Protein AF-A0A9D5ZR23-F1 (afdb_monomer_lite)

Secondary structure (DSSP, 8-state):
-HHHHHHTT-STTTTTS-----S-----SSHHHHHHHHHHHHSHHHHHHHHHHH-TT--

pLDDT: mean 89.97, std 7.91, range [58.75, 97.38]

Sequence (59 aa):
KRLHQHNHGKSTYTKGRGPFEIIYYEACLSEDKARSRELFLKSGMGKRYLKNRLGASYL

Radius of gyration: 13.22 Å; chains: 1; bounding box: 24×26×30 Å

Structure (mmCIF, N/CA/C/O backbone):
data_AF-A0A9D5ZR23-F1
#
_entry.id   AF-A0A9D5ZR23-F1
#
loop_
_atom_site.group_PDB
_atom_site.id
_atom_site.type_symbol
_atom_site.label_atom_id
_atom_site.label_alt_id
_atom_site.label_comp_id
_atom_site.label_asym_id
_atom_site.label_entity_id
_atom_site.label_seq_id
_atom_site.pdbx_PDB_ins_code
_atom_site.Cartn_x
_atom_site.Cartn_y
_atom_site.Cartn_z
_atom_site.occupancy
_atom_site.B_iso_or_equiv
_atom_site.auth_seq_id
_atom_site.auth_comp_id
_atom_site.auth_asym_id
_atom_site.auth_atom_id
_atom_site.pdbx_PDB_model_num
ATOM 1 N N . LYS A 1 1 ? -8.143 -10.169 7.191 1.00 79.88 1 LYS A N 1
ATOM 2 C CA . LYS A 1 1 ? -7.651 -9.982 8.589 1.00 79.88 1 LYS A CA 1
ATOM 3 C C . LYS A 1 1 ? -7.174 -8.549 8.882 1.00 79.88 1 LYS A C 1
ATOM 5 O O . LYS A 1 1 ? -7.712 -7.943 9.797 1.00 79.88 1 LYS A O 1
ATOM 10 N N . ARG A 1 2 ? -6.220 -7.980 8.122 1.00 87.81 2 ARG A N 1
ATOM 11 C CA . ARG A 1 2 ? -5.600 -6.669 8.425 1.00 87.81 2 ARG A CA 1
ATOM 12 C C . ARG A 1 2 ? -6.541 -5.460 8.303 1.00 87.81 2 ARG A C 1
ATOM 14 O O . ARG A 1 2 ? -6.662 -4.717 9.266 1.00 87.81 2 ARG A O 1
ATOM 21 N N . LEU A 1 3 ? -7.268 -5.305 7.191 1.00 89.88 3 LEU A N 1
ATOM 22 C CA . LEU A 1 3 ? -8.246 -4.212 7.022 1.00 89.88 3 LEU A CA 1
ATOM 23 C C . LEU A 1 3 ? -9.268 -4.171 8.168 1.00 89.88 3 LEU A C 1
ATOM 25 O O . LEU A 1 3 ? -9.467 -3.141 8.797 1.00 89.88 3 LEU A O 1
ATOM 29 N N . HIS A 1 4 ? -9.838 -5.329 8.504 1.00 89.94 4 HIS A N 1
ATOM 30 C CA . HIS A 1 4 ? -10.762 -5.464 9.626 1.00 89.94 4 HIS A CA 1
ATOM 31 C C . HIS A 1 4 ? -10.137 -5.006 10.954 1.00 89.94 4 HIS A C 1
ATOM 33 O O . HIS A 1 4 ? -10.792 -4.323 11.733 1.00 89.94 4 HIS A O 1
ATOM 39 N N . GLN A 1 5 ? -8.875 -5.354 11.234 1.00 90.50 5 GLN A N 1
ATOM 40 C CA . GLN A 1 5 ? -8.175 -4.888 12.439 1.00 90.50 5 GLN A CA 1
ATOM 41 C C . GLN A 1 5 ? -8.003 -3.361 12.457 1.00 90.50 5 GLN A C 1
ATOM 43 O O . GLN A 1 5 ? -8.213 -2.755 13.506 1.00 90.50 5 GLN A O 1
ATOM 48 N N . HIS A 1 6 ? -7.663 -2.747 11.320 1.00 90.31 6 HIS A N 1
ATOM 49 C CA . HIS A 1 6 ? -7.560 -1.291 11.191 1.00 90.31 6 HIS A CA 1
ATOM 50 C C . HIS A 1 6 ? -8.919 -0.606 11.403 1.00 90.31 6 HIS A C 1
ATOM 52 O O . HIS A 1 6 ? -9.014 0.305 12.223 1.00 90.31 6 HIS A O 1
ATOM 58 N N . ASN A 1 7 ? -9.980 -1.109 10.764 1.00 90.44 7 ASN A N 1
ATOM 59 C CA . ASN A 1 7 ? -11.336 -0.554 10.880 1.00 90.44 7 ASN A CA 1
ATOM 60 C C . ASN A 1 7 ? -11.932 -0.707 12.287 1.00 90.44 7 ASN A C 1
ATOM 62 O O . ASN A 1 7 ? -12.724 0.125 12.703 1.00 90.44 7 ASN A O 1
ATOM 66 N N . HIS A 1 8 ? -11.501 -1.713 13.053 1.00 89.94 8 HIS A N 1
ATOM 67 C CA . HIS A 1 8 ? -11.909 -1.904 14.451 1.00 89.94 8 HIS A CA 1
ATOM 68 C C . HIS A 1 8 ? -10.940 -1.265 15.461 1.00 89.94 8 HIS A C 1
ATOM 70 O O . HIS A 1 8 ? -10.961 -1.609 16.642 1.00 89.94 8 HIS A O 1
ATOM 76 N N . GLY A 1 9 ? -10.032 -0.387 15.016 1.00 86.44 9 GLY A N 1
ATOM 77 C CA . GLY A 1 9 ? -9.135 0.358 15.905 1.00 86.44 9 GLY A CA 1
ATOM 78 C C . GLY A 1 9 ? -8.114 -0.499 16.663 1.00 86.44 9 GLY A C 1
ATOM 79 O O . GLY A 1 9 ? -7.561 -0.043 17.663 1.00 86.44 9 GLY A O 1
ATOM 80 N N . LYS A 1 10 ? -7.833 -1.724 16.198 1.00 88.62 10 LYS A N 1
ATOM 81 C CA . LYS A 1 10 ? -6.893 -2.664 16.843 1.00 88.62 10 LYS A CA 1
ATOM 82 C C . LYS A 1 10 ? -5.418 -2.336 16.574 1.00 88.62 10 LYS A C 1
ATOM 84 O O . LYS A 1 10 ? -4.539 -3.015 17.090 1.00 88.62 10 LYS A O 1
ATOM 89 N N . SER A 1 11 ? -5.132 -1.327 15.752 1.00 87.38 11 SER A N 1
ATOM 90 C CA . SER A 1 11 ? -3.776 -0.865 15.446 1.00 87.38 11 SER A CA 1
ATOM 91 C C . SER A 1 11 ? -3.533 0.503 16.077 1.00 87.38 11 SER A C 1
ATOM 93 O O . SER A 1 11 ? -4.281 1.441 15.820 1.00 87.38 11 SER A O 1
ATOM 95 N N . THR A 1 12 ? -2.453 0.629 16.848 1.00 87.88 12 THR A N 1
ATOM 96 C CA . THR A 1 12 ? -2.065 1.858 17.564 1.00 87.88 12 THR A CA 1
ATOM 97 C C . THR A 1 12 ? -1.958 3.079 16.647 1.00 87.88 12 THR A C 1
ATOM 99 O O . THR A 1 12 ? -2.487 4.135 16.968 1.00 87.88 12 THR A O 1
ATOM 102 N N . TYR A 1 13 ? -1.337 2.924 15.476 1.00 85.19 13 TYR A N 1
ATOM 103 C CA . TYR A 1 13 ? -1.068 4.025 14.539 1.00 85.19 13 TYR A CA 1
ATOM 104 C C . TYR A 1 13 ? -2.263 4.451 13.678 1.00 85.19 13 TYR A C 1
ATOM 106 O O . TYR A 1 13 ? -2.264 5.545 13.118 1.00 85.19 13 TYR A O 1
ATOM 114 N N . THR A 1 14 ? -3.253 3.575 13.508 1.00 85.88 14 THR A N 1
ATOM 115 C CA . THR A 1 14 ? -4.391 3.804 12.592 1.00 85.88 14 THR A CA 1
ATOM 116 C C . THR A 1 14 ? -5.730 3.915 13.316 1.00 85.88 14 THR A C 1
ATOM 118 O O . THR A 1 14 ? -6.743 4.226 12.690 1.00 85.88 14 THR A O 1
ATOM 121 N N . LYS A 1 15 ? -5.743 3.700 14.638 1.00 86.56 15 LYS A N 1
ATOM 122 C CA . LYS A 1 15 ? -6.909 3.908 15.495 1.00 86.56 15 LYS A CA 1
ATOM 123 C C . LYS A 1 15 ? -7.407 5.349 15.353 1.00 86.56 15 LYS A C 1
ATOM 125 O O . LYS A 1 15 ? -6.624 6.289 15.429 1.00 86.56 15 LYS A O 1
ATOM 130 N N . GLY A 1 16 ? -8.712 5.506 15.134 1.00 87.50 16 GLY A N 1
ATOM 131 C CA . GLY A 1 16 ? -9.365 6.814 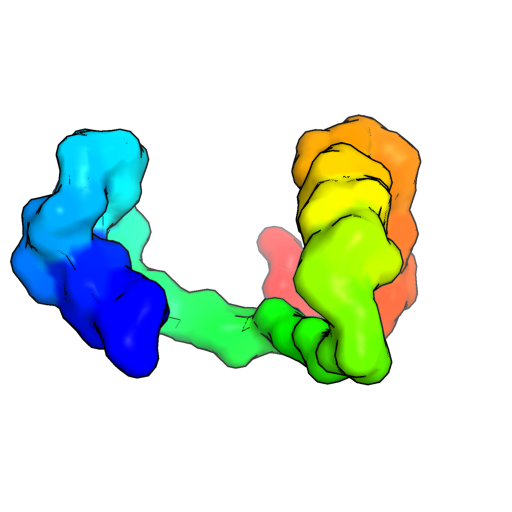14.998 1.00 87.50 16 GLY A CA 1
ATOM 132 C C . GLY A 1 16 ? -9.244 7.477 13.621 1.00 87.50 16 GLY A C 1
ATOM 133 O O . GLY A 1 16 ? -9.725 8.589 13.459 1.00 87.50 16 GLY A O 1
ATOM 134 N N . ARG A 1 17 ? -8.627 6.820 12.628 1.00 87.94 17 ARG A N 1
ATOM 135 C CA . ARG A 1 17 ? -8.505 7.329 11.245 1.00 87.94 17 ARG A CA 1
ATOM 136 C C . ARG A 1 17 ? -9.363 6.564 10.228 1.00 87.94 17 ARG A C 1
ATOM 138 O O . ARG A 1 17 ? -9.210 6.771 9.031 1.00 87.94 17 ARG A O 1
ATOM 145 N N . GLY A 1 18 ? -10.190 5.635 10.707 1.00 83.62 18 GLY A N 1
ATOM 146 C CA . GLY A 1 18 ? -11.084 4.826 9.879 1.00 83.62 18 GLY A CA 1
ATOM 147 C C . GLY A 1 18 ? -12.483 5.439 9.722 1.00 83.62 18 GLY A C 1
ATOM 148 O O . GLY A 1 18 ? -12.761 6.470 10.337 1.00 83.62 18 GLY A O 1
ATOM 149 N N . PRO A 1 19 ? -13.376 4.774 8.964 1.00 90.00 19 PRO A N 1
ATOM 150 C CA . PRO A 1 19 ? -13.166 3.485 8.293 1.00 90.00 19 PRO A CA 1
ATOM 151 C C . PRO A 1 19 ? -12.272 3.596 7.047 1.00 90.00 19 PRO A C 1
ATOM 153 O O . PRO A 1 19 ? -12.337 4.566 6.303 1.00 90.00 19 PRO A O 1
ATOM 156 N N . PHE A 1 20 ? -11.426 2.590 6.827 1.00 90.88 20 PHE A N 1
ATOM 157 C CA . PHE A 1 20 ? -10.566 2.479 5.650 1.00 90.88 20 PHE A CA 1
ATOM 158 C C . PHE A 1 20 ? -11.199 1.582 4.585 1.00 90.88 20 PHE A C 1
ATOM 160 O O . PHE A 1 20 ? -11.785 0.540 4.905 1.00 90.88 20 PHE A O 1
ATOM 167 N 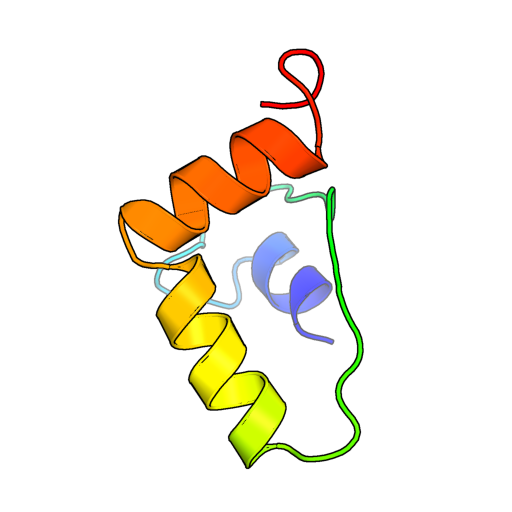N . GLU A 1 21 ? -10.968 1.943 3.326 1.00 91.31 21 GLU A N 1
ATOM 168 C CA . GLU A 1 21 ? -11.305 1.168 2.132 1.00 91.31 21 GLU A CA 1
ATOM 169 C C . GLU A 1 21 ? -10.028 0.804 1.353 1.00 91.31 21 GLU A C 1
ATOM 171 O O . GLU A 1 21 ? -9.039 1.541 1.371 1.00 91.31 21 GLU A O 1
ATOM 176 N N . ILE A 1 22 ? -10.020 -0.359 0.694 1.00 91.00 22 ILE A N 1
ATOM 177 C CA . ILE A 1 22 ? -8.901 -0.785 -0.156 1.00 91.00 22 ILE A CA 1
ATOM 178 C C . ILE A 1 22 ? -9.157 -0.297 -1.581 1.00 91.00 22 ILE A C 1
ATOM 180 O O . ILE A 1 22 ? -9.949 -0.892 -2.300 1.00 91.00 22 ILE A O 1
ATOM 184 N N . ILE A 1 23 ? -8.422 0.731 -2.001 1.00 91.00 23 ILE A N 1
ATOM 185 C CA . ILE A 1 23 ? -8.467 1.253 -3.380 1.00 91.00 23 ILE A CA 1
ATOM 186 C C . ILE A 1 23 ? -7.470 0.561 -4.324 1.00 91.00 23 ILE A C 1
ATOM 188 O O . ILE A 1 23 ? -7.574 0.666 -5.541 1.00 91.00 23 ILE A O 1
ATOM 192 N N . TYR A 1 24 ? -6.468 -0.127 -3.768 1.00 91.19 24 TYR A N 1
ATOM 193 C CA . TYR A 1 24 ? -5.428 -0.816 -4.528 1.00 91.19 24 TYR A CA 1
ATOM 194 C C . TYR A 1 24 ? -4.807 -1.946 -3.711 1.00 91.19 24 TYR A C 1
ATOM 196 O O . TYR A 1 24 ? -4.449 -1.758 -2.545 1.00 91.19 24 TYR A O 1
ATOM 204 N N . TYR A 1 25 ? -4.615 -3.101 -4.344 1.00 93.19 25 TYR A N 1
ATOM 205 C CA . TYR A 1 25 ? -3.788 -4.180 -3.818 1.00 93.19 25 TYR A CA 1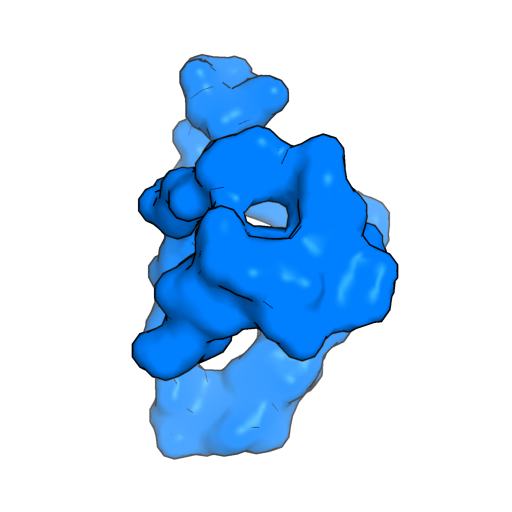
ATOM 206 C C . TYR A 1 25 ? -3.084 -4.909 -4.963 1.00 93.19 25 TYR A C 1
ATOM 208 O O . TYR A 1 25 ? -3.536 -4.896 -6.106 1.00 93.19 25 TYR A O 1
ATOM 216 N N . GLU A 1 26 ? -1.971 -5.562 -4.650 1.00 91.94 26 GLU A N 1
ATOM 217 C CA . GLU A 1 26 ? -1.267 -6.439 -5.580 1.00 91.94 26 GLU A CA 1
ATOM 218 C C . GLU A 1 26 ? -0.844 -7.721 -4.860 1.00 91.94 26 GLU A C 1
ATOM 220 O O . GLU A 1 26 ? -0.543 -7.706 -3.665 1.00 91.94 26 GLU A O 1
ATOM 225 N N . ALA A 1 27 ? -0.860 -8.840 -5.583 1.00 94.31 27 ALA A N 1
ATOM 226 C CA . ALA A 1 27 ? -0.411 -10.128 -5.074 1.00 94.31 27 ALA A CA 1
ATOM 227 C C . ALA A 1 27 ? 1.030 -10.392 -5.524 1.00 94.31 27 ALA A C 1
ATOM 229 O O . ALA A 1 27 ? 1.419 -10.060 -6.643 1.00 94.31 27 ALA A O 1
ATOM 230 N N . CYS A 1 28 ? 1.828 -10.996 -4.649 1.00 94.25 28 CYS A N 1
ATOM 231 C CA . CYS A 1 28 ? 3.212 -11.370 -4.918 1.00 94.25 28 CYS A CA 1
ATOM 232 C C . CYS A 1 28 ? 3.412 -12.845 -4.569 1.00 94.25 28 CYS A C 1
ATOM 234 O O . CYS A 1 28 ? 2.828 -13.342 -3.612 1.00 94.25 28 CYS A O 1
ATOM 236 N N . LEU A 1 29 ? 4.264 -13.529 -5.335 1.00 93.88 29 LEU A N 1
ATOM 237 C CA . LEU A 1 29 ? 4.532 -14.963 -5.161 1.00 93.88 29 LEU A CA 1
ATOM 238 C C . LEU A 1 29 ? 5.425 -15.281 -3.952 1.00 93.88 29 LEU A C 1
ATOM 240 O O . LEU A 1 29 ? 5.451 -16.413 -3.491 1.00 93.88 29 LEU A O 1
ATOM 244 N N . SER A 1 30 ? 6.184 -14.302 -3.464 1.00 97.06 30 SER A N 1
ATOM 245 C CA . SER A 1 30 ? 7.114 -14.447 -2.342 1.00 97.06 30 SER A CA 1
ATOM 246 C C . SER A 1 30 ? 6.954 -13.264 -1.396 1.00 97.06 30 SER A C 1
ATOM 248 O O . SER A 1 30 ? 6.713 -12.135 -1.841 1.00 97.06 30 SER A O 1
ATOM 250 N N . GLU A 1 31 ? 7.112 -13.529 -0.099 1.00 96.38 31 GLU A N 1
ATOM 251 C CA . GLU A 1 31 ? 7.063 -12.506 0.942 1.00 96.38 31 GLU A CA 1
ATOM 252 C C . GLU A 1 31 ? 8.161 -11.452 0.755 1.00 96.38 31 GLU A C 1
ATOM 254 O O . GLU A 1 31 ? 7.879 -10.262 0.878 1.00 96.38 31 GLU A O 1
ATOM 259 N N . ASP A 1 32 ? 9.378 -11.851 0.377 1.00 97.31 32 ASP A N 1
ATOM 260 C CA . ASP A 1 32 ? 10.484 -10.912 0.156 1.00 97.31 32 ASP A CA 1
ATOM 261 C C . ASP A 1 32 ? 10.159 -9.932 -0.969 1.00 97.31 32 ASP A C 1
ATOM 263 O O . ASP A 1 32 ? 10.312 -8.718 -0.817 1.00 97.31 32 ASP A O 1
ATOM 267 N N . LYS A 1 33 ? 9.604 -10.442 -2.078 1.00 96.31 33 LYS A N 1
ATOM 268 C CA . LYS A 1 33 ? 9.141 -9.597 -3.188 1.00 96.31 33 LYS A CA 1
ATOM 269 C C . LYS A 1 33 ? 8.022 -8.662 -2.738 1.00 96.31 33 LYS A C 1
ATOM 271 O O . LYS A 1 33 ? 8.062 -7.480 -3.078 1.00 96.31 33 LYS A O 1
ATOM 276 N N . ALA A 1 34 ? 7.065 -9.161 -1.951 1.00 96.62 34 ALA A N 1
ATOM 277 C CA . ALA A 1 34 ? 5.980 -8.349 -1.402 1.00 96.62 34 ALA A CA 1
ATOM 278 C C . ALA A 1 34 ? 6.517 -7.224 -0.503 1.00 96.62 34 ALA A C 1
ATOM 280 O O . ALA A 1 34 ? 6.082 -6.079 -0.617 1.00 96.62 34 ALA A O 1
ATOM 281 N N . ARG A 1 35 ? 7.507 -7.522 0.343 1.00 96.44 35 ARG A N 1
ATOM 282 C CA . ARG A 1 35 ? 8.108 -6.571 1.282 1.00 96.44 35 ARG A CA 1
ATOM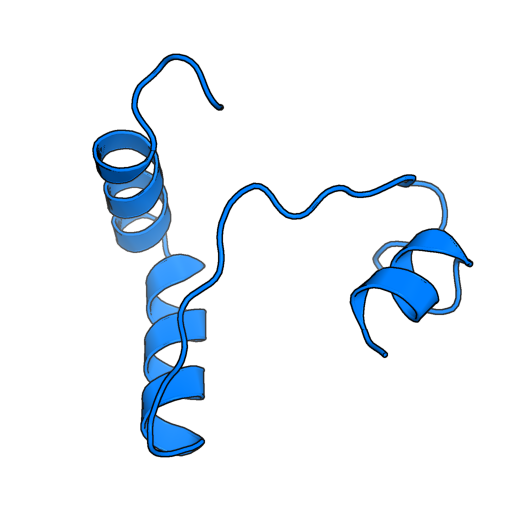 283 C C . ARG A 1 35 ? 8.943 -5.507 0.573 1.00 96.44 35 ARG A C 1
ATOM 285 O O . ARG A 1 35 ? 8.754 -4.319 0.834 1.00 96.44 35 ARG A O 1
ATOM 292 N N . SER A 1 36 ? 9.824 -5.897 -0.351 1.00 96.38 36 SER A N 1
ATOM 293 C CA . SER A 1 36 ? 10.589 -4.947 -1.176 1.00 96.38 36 SER A CA 1
ATOM 294 C C . SER A 1 36 ? 9.658 -4.016 -1.945 1.00 96.38 36 SER A C 1
ATOM 296 O O . SER A 1 36 ? 9.899 -2.812 -2.050 1.00 96.38 36 SER A O 1
ATOM 298 N N . ARG A 1 37 ? 8.555 -4.570 -2.446 1.00 96.19 37 ARG A N 1
ATOM 299 C CA . ARG A 1 37 ? 7.549 -3.823 -3.179 1.00 96.19 37 ARG A CA 1
ATOM 300 C C . ARG A 1 37 ? 6.750 -2.874 -2.283 1.00 96.19 37 ARG A C 1
ATOM 302 O O . ARG A 1 37 ? 6.591 -1.712 -2.647 1.00 96.19 37 ARG A O 1
ATOM 309 N N . GLU A 1 38 ? 6.337 -3.305 -1.095 1.00 95.75 38 GLU A N 1
ATOM 310 C CA . GLU A 1 38 ? 5.701 -2.447 -0.087 1.00 95.75 38 GLU A CA 1
ATOM 311 C C . GLU A 1 38 ? 6.598 -1.256 0.287 1.00 95.75 38 GLU A C 1
ATOM 313 O O . GLU A 1 38 ? 6.133 -0.114 0.326 1.00 95.75 38 GLU A O 1
ATOM 318 N N . LEU A 1 39 ? 7.891 -1.500 0.525 1.00 96.81 39 LEU A N 1
ATOM 319 C CA . LEU A 1 39 ? 8.872 -0.453 0.826 1.00 96.81 39 LEU A CA 1
ATOM 320 C C . LEU A 1 39 ? 9.011 0.539 -0.332 1.00 96.81 39 LEU A C 1
ATOM 322 O O . LEU A 1 39 ? 8.965 1.752 -0.113 1.00 96.81 39 LEU A O 1
ATOM 326 N N . PHE A 1 40 ? 9.107 0.038 -1.567 1.00 97.00 40 PHE A N 1
ATOM 327 C CA . PHE A 1 40 ? 9.130 0.888 -2.753 1.00 97.00 40 PHE A CA 1
ATOM 328 C C . PHE A 1 40 ? 7.871 1.755 -2.844 1.00 97.00 40 PHE A C 1
ATOM 330 O O . PHE A 1 40 ? 7.995 2.968 -2.999 1.00 97.00 40 PHE A O 1
ATOM 337 N N . LEU A 1 41 ? 6.674 1.179 -2.696 1.00 95.62 41 LEU A N 1
ATOM 338 C CA . LEU A 1 41 ? 5.404 1.909 -2.793 1.00 95.62 41 LEU A CA 1
ATOM 339 C C . LEU A 1 41 ? 5.249 2.994 -1.714 1.00 95.62 41 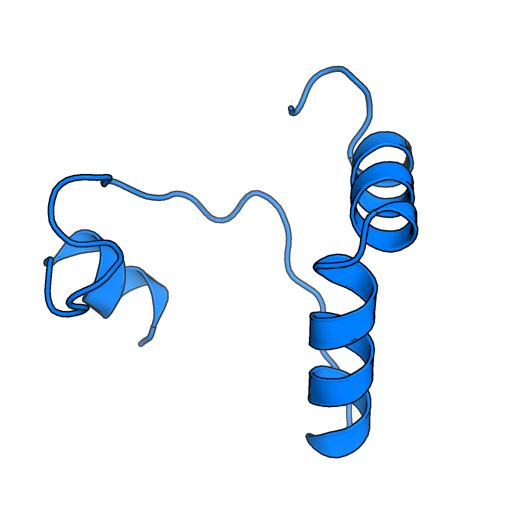LEU A C 1
ATOM 341 O O . LEU A 1 41 ? 4.628 4.025 -1.969 1.00 95.62 41 LEU A O 1
ATOM 345 N N . LYS A 1 42 ? 5.854 2.809 -0.534 1.00 93.88 42 LYS A N 1
ATOM 346 C CA . LYS A 1 42 ? 5.887 3.820 0.538 1.00 93.88 42 LYS A CA 1
ATOM 347 C C . LYS A 1 42 ? 6.874 4.967 0.280 1.00 93.88 42 LYS A C 1
ATOM 349 O O . LYS A 1 42 ? 6.733 6.022 0.903 1.00 93.88 42 LYS A O 1
ATOM 354 N N . SER A 1 43 ? 7.842 4.789 -0.622 1.00 97.38 43 SER A N 1
ATOM 355 C CA . SER A 1 43 ? 8.796 5.835 -1.019 1.00 97.38 43 SER A CA 1
ATOM 356 C C . SER A 1 43 ? 8.124 6.964 -1.818 1.00 97.38 43 SER A C 1
ATOM 358 O O . SER A 1 43 ? 7.013 6.815 -2.329 1.00 97.38 43 SER A O 1
ATOM 360 N N . GLY A 1 44 ? 8.810 8.101 -1.985 1.00 96.19 44 GLY A N 1
ATOM 361 C CA . GLY A 1 44 ? 8.302 9.214 -2.801 1.00 96.19 44 GLY A CA 1
ATOM 362 C C . GLY A 1 44 ? 8.038 8.819 -4.261 1.00 96.19 44 GLY A C 1
ATOM 363 O O . GLY A 1 44 ? 6.975 9.121 -4.806 1.00 96.19 44 GLY A O 1
ATOM 364 N N . MET A 1 45 ? 8.963 8.072 -4.875 1.00 95.50 45 MET A N 1
ATOM 365 C CA . MET A 1 45 ? 8.795 7.573 -6.246 1.00 95.50 45 MET A CA 1
ATOM 366 C C . MET A 1 45 ? 7.657 6.555 -6.349 1.00 95.50 45 MET A C 1
ATOM 368 O O . MET A 1 45 ? 6.879 6.609 -7.300 1.00 95.50 45 MET A O 1
ATOM 372 N N . GLY A 1 46 ? 7.514 5.676 -5.355 1.00 95.88 46 GLY A N 1
ATOM 373 C CA . GLY A 1 46 ? 6.418 4.710 -5.300 1.00 95.88 46 GLY A CA 1
ATOM 374 C C . GLY A 1 46 ? 5.045 5.365 -5.187 1.00 95.88 46 GLY A C 1
ATOM 375 O O . GLY A 1 46 ? 4.118 4.978 -5.896 1.00 95.88 46 GLY A O 1
ATOM 376 N N . LYS A 1 47 ? 4.919 6.429 -4.388 1.00 92.62 47 LYS A N 1
ATOM 377 C CA . LYS A 1 47 ? 3.684 7.226 -4.320 1.00 92.62 47 LYS A CA 1
ATOM 378 C C . LYS A 1 47 ? 3.342 7.869 -5.666 1.00 92.62 47 LYS A C 1
ATOM 380 O O . LYS A 1 47 ? 2.181 7.846 -6.067 1.00 92.62 47 LYS A O 1
ATOM 385 N N . ARG A 1 48 ? 4.335 8.405 -6.391 1.00 94.00 48 ARG A N 1
ATOM 386 C CA . ARG A 1 48 ? 4.135 8.942 -7.753 1.00 94.00 48 ARG A CA 1
ATOM 387 C C . ARG A 1 48 ? 3.704 7.848 -8.732 1.00 94.00 48 ARG A C 1
ATOM 389 O O . ARG A 1 48 ? 2.812 8.073 -9.539 1.00 94.00 48 ARG A O 1
ATOM 396 N N . TYR A 1 49 ? 4.294 6.659 -8.626 1.00 94.19 49 TYR A N 1
ATOM 397 C CA . TYR A 1 49 ? 3.882 5.498 -9.412 1.00 94.19 49 TYR A CA 1
ATOM 398 C C . TYR A 1 49 ? 2.412 5.131 -9.163 1.00 94.19 49 TYR A C 1
ATOM 400 O O . TYR A 1 49 ? 1.668 4.950 -10.122 1.00 94.19 49 TYR A O 1
ATOM 408 N N . LEU A 1 50 ? 1.971 5.079 -7.900 1.00 93.19 50 LEU A N 1
ATOM 409 C CA . LEU A 1 50 ? 0.570 4.798 -7.561 1.00 93.19 50 LEU A CA 1
ATOM 410 C C . LEU A 1 50 ? -0.379 5.876 -8.084 1.00 93.19 50 LEU A C 1
ATOM 412 O O . LEU A 1 50 ? -1.416 5.528 -8.634 1.00 93.19 50 LEU A O 1
ATOM 416 N N . LYS A 1 51 ? -0.002 7.159 -7.990 1.00 91.19 51 LYS A N 1
ATOM 417 C CA . LYS A 1 51 ? -0.775 8.266 -8.577 1.00 91.19 51 LYS A CA 1
ATOM 418 C C . LYS A 1 51 ? -0.998 8.089 -10.073 1.00 91.19 51 LYS A C 1
ATOM 420 O O . LYS A 1 51 ? -2.120 8.209 -10.548 1.00 91.19 51 LYS A O 1
ATOM 425 N N . ASN A 1 52 ? 0.058 7.741 -10.799 1.00 92.06 52 ASN A N 1
ATOM 426 C CA . ASN A 1 52 ? -0.040 7.515 -12.237 1.00 92.06 52 ASN A CA 1
ATOM 427 C C . ASN A 1 52 ? -0.838 6.245 -12.565 1.00 92.06 52 ASN A C 1
ATOM 429 O O . ASN A 1 52 ? -1.555 6.220 -13.558 1.00 92.06 52 ASN A O 1
ATOM 433 N N . ARG A 1 53 ? -0.715 5.194 -11.744 1.00 90.88 53 ARG A N 1
ATOM 434 C CA . ARG A 1 53 ? -1.384 3.905 -11.967 1.00 90.88 53 ARG A CA 1
ATOM 435 C C . ARG A 1 53 ? -2.881 3.948 -11.679 1.00 90.88 53 ARG A C 1
ATOM 437 O O . ARG A 1 53 ? -3.643 3.358 -12.432 1.00 90.88 53 ARG A O 1
ATOM 444 N N . LEU A 1 54 ? -3.278 4.587 -10.581 1.00 90.62 54 LEU A N 1
ATOM 445 C CA . LEU A 1 54 ? -4.681 4.717 -10.180 1.00 90.62 54 LEU A CA 1
ATOM 446 C C . LEU A 1 54 ? -5.389 5.838 -10.941 1.00 90.62 54 LEU A C 1
ATOM 448 O O . LEU A 1 54 ? -6.608 5.834 -11.029 1.00 90.62 54 LEU A O 1
ATOM 452 N N . GLY A 1 55 ? -4.633 6.765 -11.529 1.00 84.94 55 GLY A N 1
ATOM 453 C CA . GLY A 1 55 ? -5.181 7.946 -12.177 1.00 84.94 55 GLY A CA 1
ATOM 454 C C . GLY A 1 55 ? -5.533 9.038 -11.165 1.00 84.94 55 GLY A C 1
ATOM 455 O O . GLY A 1 55 ? -5.722 8.791 -9.974 1.00 84.94 55 GLY A O 1
ATOM 456 N N . ALA A 1 56 ? -5.614 10.276 -11.656 1.00 66.38 56 ALA A N 1
ATOM 457 C CA . ALA A 1 56 ? -5.873 11.460 -10.834 1.00 66.38 56 ALA A CA 1
ATOM 458 C C . ALA A 1 56 ? -7.261 11.463 -10.164 1.00 66.38 56 ALA A C 1
ATOM 460 O O . ALA A 1 56 ? -7.486 12.257 -9.263 1.00 66.38 56 ALA A O 1
ATOM 461 N N . SER A 1 57 ? -8.190 10.600 -10.590 1.00 70.62 57 SER A N 1
ATOM 462 C CA . SER A 1 57 ? -9.559 10.550 -10.063 1.00 70.62 57 SER A CA 1
ATOM 463 C C . SER A 1 57 ? -9.708 9.767 -8.755 1.00 70.62 57 SER A C 1
ATOM 465 O O . SER A 1 57 ? -10.750 9.872 -8.119 1.00 70.62 57 SER A O 1
ATOM 467 N N . TYR A 1 58 ? -8.710 8.963 -8.367 1.00 63.41 58 TYR A N 1
ATOM 468 C CA . TYR A 1 58 ? -8.801 8.027 -7.234 1.00 63.41 58 TYR A CA 1
ATOM 469 C C . TYR A 1 58 ? -7.955 8.427 -6.009 1.00 63.41 58 TYR A C 1
ATOM 471 O O . TYR A 1 58 ? -7.887 7.661 -5.045 1.00 63.41 58 TYR A O 1
ATOM 479 N N . LEU A 1 59 ? -7.293 9.591 -6.034 1.00 58.75 59 LEU A N 1
ATOM 480 C CA . LEU A 1 59 ? -6.4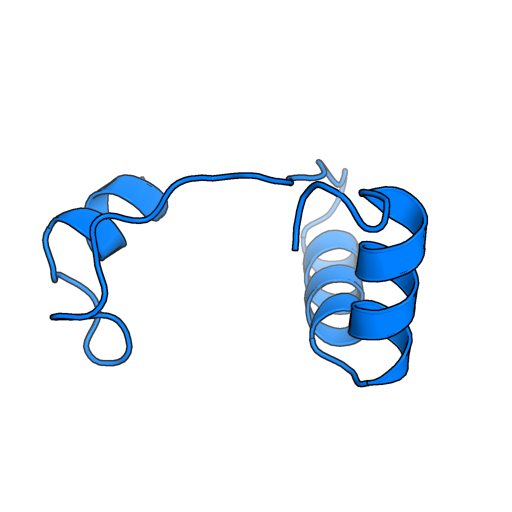41 10.110 -4.949 1.00 58.75 59 LEU A CA 1
ATOM 481 C C . LEU A 1 59 ? -6.690 11.592 -4.701 1.00 58.75 59 LEU A C 1
ATOM 483 O O . LEU A 1 59 ? -6.612 11.977 -3.514 1.00 58.75 59 LEU A O 1
#

Foldseek 3Di:
DVLVCLCVQVDPVNRPVDDDDDLDDDDDPDPVVVVVLVVCCPDPVNVVVVCVVSDVVSD